Protein AF-A0A485CWB5-F1 (afdb_monomer_lite)

pLDDT: mean 87.33, std 16.22, range [43.12, 98.12]

Sequence (61 aa):
MRLGRKALQLLQPGDTILLDSSSTSWFMARQIPEMALTVITPSVAILQALDEPSLLTPDLV

InterPro domains:
  IPR014036 DeoR-like transcriptional repressor, C-terminal sensor domain [PF00455] (2-52)
  IPR037171 NagB/RpiA transferase-like [SSF100950] (3-54)

Radius of gyration: 11.6 Å; chains: 1; bounding box: 23×24×33 Å

Secondary structure (DSSP, 8-state):
-HHHHHHHTT--TT-EEE--SSHHHHHHHTT--SS--EEE-S-HHHHHHHHS-----S---

Foldseek 3Di:
DVVLVVVLVVDDAPEEDEQEPDPSSLVSLLVNDPGRYHYDYPDPSSVVSVVPDNPDDDDDD

Organism: Raoultella planticola (NCBI:txid575)

Structure (mmCIF, N/CA/C/O backbone):
data_AF-A0A485CWB5-F1
#
_entry.id   AF-A0A485CWB5-F1
#
loop_
_atom_site.group_PDB
_atom_site.id
_atom_site.type_symbol
_atom_site.label_atom_id
_atom_site.label_alt_id
_atom_site.label_comp_id
_atom_site.label_asym_id
_atom_site.label_entity_id
_atom_site.label_seq_id
_atom_site.pdbx_PDB_ins_code
_atom_site.Cartn_x
_atom_site.Cartn_y
_atom_site.Cartn_z
_atom_site.occupancy
_atom_site.B_iso_or_equiv
_atom_site.auth_seq_id
_atom_site.auth_comp_id
_atom_site.auth_asym_id
_atom_site.auth_atom_id
_atom_site.pdbx_PDB_model_num
ATOM 1 N N . MET A 1 1 ? 4.891 8.432 -2.720 1.00 68.19 1 MET A N 1
ATOM 2 C CA . MET A 1 1 ? 3.642 7.683 -2.423 1.00 68.19 1 MET A CA 1
ATOM 3 C C . MET A 1 1 ? 2.515 8.559 -1.852 1.00 68.19 1 MET A C 1
ATOM 5 O O . MET A 1 1 ? 1.904 8.197 -0.857 1.00 68.19 1 MET A O 1
ATOM 9 N N . ARG A 1 2 ? 2.197 9.719 -2.454 1.00 86.25 2 ARG A N 1
ATOM 10 C CA . ARG A 1 2 ? 1.121 10.600 -1.940 1.00 86.25 2 ARG A CA 1
ATOM 11 C C . ARG A 1 2 ? -0.274 10.135 -2.368 1.00 86.25 2 ARG A C 1
ATOM 13 O O . ARG A 1 2 ? -1.186 10.168 -1.554 1.00 86.25 2 ARG A O 1
ATOM 20 N N . LEU A 1 3 ? -0.420 9.710 -3.624 1.00 89.44 3 LEU A N 1
ATOM 21 C CA . LEU A 1 3 ? -1.705 9.281 -4.184 1.00 89.44 3 LEU A CA 1
ATOM 22 C C . LEU A 1 3 ? -2.185 7.964 -3.571 1.00 89.44 3 LEU A C 1
ATOM 24 O O . LEU A 1 3 ? -3.296 7.929 -3.062 1.00 89.44 3 LEU A O 1
ATOM 28 N N . GLY A 1 4 ? -1.326 6.939 -3.506 1.00 89.44 4 GLY A N 1
ATOM 29 C CA . GLY A 1 4 ? -1.696 5.649 -2.910 1.00 89.44 4 GLY A CA 1
ATOM 30 C C . GLY A 1 4 ? -2.181 5.765 -1.463 1.00 89.44 4 GLY A C 1
ATOM 31 O O . GLY A 1 4 ? -3.233 5.241 -1.127 1.00 89.44 4 GLY A O 1
ATOM 32 N N . ARG A 1 5 ? -1.504 6.563 -0.624 1.00 89.44 5 ARG A N 1
ATOM 33 C CA . ARG A 1 5 ? -1.963 6.812 0.755 1.00 89.44 5 ARG A CA 1
ATOM 34 C C . ARG A 1 5 ? -3.318 7.511 0.832 1.00 89.44 5 ARG A C 1
ATOM 36 O O . ARG A 1 5 ? -4.108 7.191 1.706 1.00 89.44 5 ARG A O 1
ATOM 43 N N . LYS A 1 6 ? -3.593 8.459 -0.068 1.00 93.69 6 LYS A N 1
ATOM 44 C CA . LYS A 1 6 ? -4.913 9.099 -0.139 1.00 93.69 6 LYS A CA 1
ATOM 45 C C . LYS A 1 6 ? -5.991 8.128 -0.616 1.00 93.69 6 LYS A C 1
ATOM 47 O O . LYS A 1 6 ? -7.100 8.194 -0.115 1.00 93.69 6 LYS A O 1
ATOM 52 N N . ALA A 1 7 ? -5.666 7.233 -1.548 1.00 93.81 7 ALA A N 1
ATOM 53 C CA . ALA A 1 7 ? -6.593 6.203 -2.007 1.00 93.81 7 ALA A CA 1
ATOM 54 C C . ALA A 1 7 ? -6.946 5.216 -0.883 1.00 93.81 7 ALA A C 1
ATOM 56 O O . ALA A 1 7 ? -8.113 4.885 -0.725 1.00 93.81 7 ALA A O 1
ATOM 57 N N . LEU A 1 8 ? -5.975 4.827 -0.047 1.00 93.50 8 LEU A N 1
ATOM 58 C CA . LEU A 1 8 ? -6.226 3.975 1.125 1.00 93.50 8 LEU A CA 1
ATOM 59 C C . LEU A 1 8 ? -7.233 4.591 2.111 1.00 93.50 8 LEU A C 1
ATOM 61 O O . LEU A 1 8 ? -7.998 3.863 2.727 1.00 93.50 8 LEU A O 1
ATOM 65 N N . GLN A 1 9 ? -7.275 5.923 2.233 1.00 93.69 9 GLN A N 1
ATOM 66 C CA . GLN A 1 9 ? -8.237 6.624 3.099 1.00 93.69 9 GLN A CA 1
ATOM 67 C C . GLN A 1 9 ? -9.686 6.559 2.591 1.00 93.69 9 GLN A C 1
ATOM 69 O O . GLN A 1 9 ? -10.592 6.967 3.312 1.00 93.69 9 GLN A O 1
ATOM 74 N N . LEU A 1 10 ? -9.905 6.103 1.354 1.00 95.12 10 LEU A N 1
ATOM 75 C CA . LEU A 1 10 ? -11.236 5.964 0.760 1.00 95.12 10 LEU A CA 1
ATOM 76 C C . LEU A 1 10 ? -11.826 4.561 0.948 1.00 95.12 10 LEU A C 1
ATOM 78 O O . LEU A 1 10 ? -13.004 4.385 0.658 1.00 95.12 10 LEU A O 1
ATOM 82 N N . LEU A 1 11 ? -11.026 3.588 1.400 1.00 95.56 11 LEU A N 1
ATOM 83 C CA . LEU A 1 11 ? -11.472 2.209 1.584 1.00 95.56 11 LEU A CA 1
ATOM 84 C C . LEU A 1 11 ? -12.509 2.107 2.703 1.00 95.56 11 LEU A C 1
ATOM 86 O O . LEU A 1 11 ? -12.346 2.692 3.777 1.00 95.56 11 LEU A O 1
ATOM 90 N N . GLN A 1 12 ? -13.539 1.305 2.461 1.00 96.88 12 GLN A N 1
ATOM 91 C CA . GLN A 1 12 ? -14.540 0.924 3.445 1.00 96.88 12 GLN A CA 1
ATOM 92 C C . GLN A 1 12 ? -14.553 -0.600 3.638 1.00 96.88 12 GLN A C 1
ATOM 94 O O . GLN A 1 12 ? -14.280 -1.353 2.700 1.00 96.88 12 GLN A O 1
ATOM 99 N N . PRO A 1 13 ? -14.880 -1.092 4.848 1.00 96.94 13 PRO A N 1
ATOM 100 C CA . PRO A 1 13 ? -15.074 -2.520 5.058 1.00 96.94 13 PRO A CA 1
ATOM 101 C C . PRO A 1 13 ? -16.149 -3.083 4.118 1.00 96.94 13 PRO A C 1
ATOM 103 O O . PRO A 1 13 ? -17.252 -2.547 4.032 1.00 96.94 13 PRO A O 1
ATOM 106 N N . GLY A 1 14 ? -15.834 -4.191 3.453 1.00 97.31 14 GLY A N 1
ATOM 107 C CA . GLY A 1 14 ? -16.682 -4.856 2.465 1.00 97.31 14 GLY A CA 1
ATOM 108 C C . GLY A 1 14 ? -16.379 -4.479 1.014 1.00 97.31 14 GLY A C 1
ATOM 109 O O . GLY A 1 14 ? -16.923 -5.115 0.110 1.00 97.31 14 GLY A O 1
ATOM 110 N N . ASP A 1 15 ? -15.503 -3.501 0.770 1.00 97.81 15 ASP A N 1
ATOM 111 C CA . ASP A 1 15 ? -15.147 -3.089 -0.586 1.00 97.81 15 ASP A CA 1
ATOM 112 C C . ASP A 1 15 ? -14.472 -4.211 -1.391 1.00 97.81 15 ASP A C 1
ATOM 114 O O . ASP A 1 15 ? -13.831 -5.127 -0.865 1.00 97.81 15 ASP A O 1
ATOM 118 N N . THR A 1 16 ? -14.590 -4.103 -2.716 1.00 97.88 16 THR A N 1
ATOM 119 C CA . THR A 1 16 ? -13.803 -4.889 -3.670 1.00 97.88 16 THR A CA 1
ATOM 120 C C . THR A 1 16 ? -12.905 -3.960 -4.471 1.00 97.88 16 THR A C 1
ATOM 122 O O . THR A 1 16 ? -13.396 -3.052 -5.143 1.00 97.88 16 THR A O 1
ATOM 125 N N . ILE A 1 17 ? -11.594 -4.19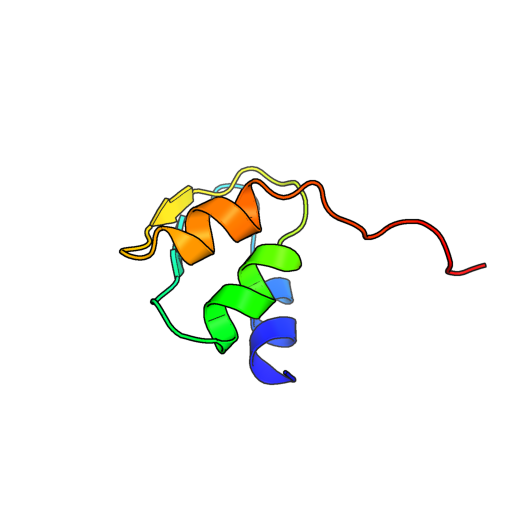8 -4.429 1.00 96.62 17 ILE A N 1
ATOM 126 C CA . ILE A 1 17 ? -10.601 -3.380 -5.131 1.00 96.62 17 ILE A CA 1
ATOM 127 C C . ILE A 1 17 ? -9.739 -4.213 -6.080 1.00 96.62 17 ILE A C 1
ATOM 129 O O . ILE A 1 17 ? -9.495 -5.399 -5.858 1.00 96.62 17 ILE A O 1
ATOM 133 N N . LEU A 1 18 ? -9.245 -3.564 -7.135 1.00 97.50 18 LEU A N 1
ATOM 134 C CA . LEU A 1 18 ? -8.265 -4.127 -8.060 1.00 97.50 18 LEU A CA 1
ATOM 135 C C . LEU A 1 18 ? -6.886 -3.540 -7.752 1.00 97.50 18 LEU A C 1
ATOM 137 O O . LEU A 1 18 ? -6.702 -2.325 -7.830 1.00 97.50 18 LEU A O 1
ATOM 141 N N . LEU A 1 19 ? -5.919 -4.403 -7.450 1.00 97.31 19 LEU A N 1
ATOM 142 C CA . LEU A 1 19 ? -4.509 -4.035 -7.343 1.00 97.31 19 LEU A CA 1
ATOM 143 C C . LEU A 1 19 ? -3.744 -4.614 -8.533 1.00 97.31 19 LEU A C 1
ATOM 145 O O . LEU A 1 19 ? -3.689 -5.830 -8.725 1.00 97.31 19 LEU A O 1
ATOM 149 N N . ASP A 1 20 ? -3.152 -3.737 -9.338 1.00 96.25 20 ASP A N 1
ATOM 150 C CA . ASP A 1 20 ? -2.311 -4.136 -10.467 1.00 96.25 20 ASP A CA 1
ATOM 151 C C . ASP A 1 20 ? -0.920 -4.627 -10.013 1.00 96.25 20 ASP A C 1
ATOM 153 O O . ASP A 1 20 ? -0.584 -4.638 -8.828 1.00 96.25 20 ASP A O 1
ATOM 157 N N . SER A 1 21 ? -0.076 -5.025 -10.968 1.00 97.19 21 SER A N 1
ATOM 158 C CA . SER A 1 21 ? 1.302 -5.467 -10.703 1.00 97.19 21 SER A CA 1
ATOM 159 C C . SER A 1 21 ? 2.301 -4.308 -10.540 1.00 97.19 21 SER A C 1
ATOM 161 O O . SER A 1 21 ? 3.504 -4.510 -10.712 1.00 97.19 21 SER A O 1
ATOM 163 N N . SER A 1 22 ? 1.840 -3.081 -10.266 1.00 96.12 22 SER A N 1
ATOM 164 C CA . SER A 1 22 ? 2.727 -1.925 -10.120 1.00 96.12 22 SER A CA 1
ATOM 165 C C . SER A 1 22 ? 3.373 -1.857 -8.735 1.00 96.12 22 SER A C 1
ATOM 167 O O . SER A 1 22 ? 2.841 -2.334 -7.730 1.00 96.12 22 SER A O 1
ATOM 169 N N . SER A 1 23 ? 4.505 -1.156 -8.650 1.00 95.06 23 SER A N 1
ATOM 170 C CA . SER A 1 23 ? 5.144 -0.845 -7.366 1.00 95.06 23 SER A CA 1
ATOM 171 C C . SER A 1 23 ? 4.270 0.033 -6.462 1.00 95.06 23 SER A C 1
ATOM 173 O O . SER A 1 23 ? 4.422 0.004 -5.241 1.00 95.06 23 SER A O 1
ATOM 175 N N . THR A 1 24 ? 3.329 0.797 -7.036 1.00 95.19 24 THR A N 1
ATOM 176 C CA . THR A 1 24 ? 2.400 1.614 -6.247 1.00 95.19 24 THR A CA 1
ATOM 177 C C . THR A 1 24 ? 1.369 0.752 -5.536 1.00 95.19 24 THR A C 1
ATOM 179 O O . THR A 1 24 ? 1.191 0.917 -4.328 1.00 95.19 24 THR A O 1
ATOM 182 N N . SER A 1 25 ? 0.760 -0.195 -6.249 1.00 95.88 25 SER A N 1
ATOM 183 C CA . SER A 1 25 ? -0.164 -1.173 -5.669 1.00 95.88 25 SER A CA 1
ATOM 184 C C . SER A 1 25 ? 0.524 -2.058 -4.635 1.00 95.88 25 SER A C 1
ATOM 186 O O . SER A 1 25 ? -0.036 -2.294 -3.571 1.00 95.88 25 SER A O 1
ATOM 188 N N . TRP A 1 26 ? 1.776 -2.458 -4.882 1.00 95.12 26 TRP A N 1
ATOM 189 C CA . TRP A 1 26 ? 2.562 -3.231 -3.914 1.00 95.12 26 TRP A CA 1
ATOM 190 C C . TRP A 1 26 ? 2.813 -2.470 -2.615 1.00 95.12 26 TRP A C 1
ATOM 192 O O . TRP A 1 26 ? 2.623 -3.003 -1.526 1.00 95.12 26 TRP A O 1
ATOM 202 N N . PHE A 1 27 ? 3.175 -1.189 -2.709 1.00 93.38 27 PHE A N 1
ATOM 203 C CA . PHE A 1 27 ? 3.340 -0.358 -1.519 1.00 93.38 27 PHE A CA 1
ATOM 204 C C . PHE A 1 27 ? 2.015 -0.162 -0.776 1.00 93.38 27 PHE A C 1
ATOM 206 O O . PHE A 1 27 ? 2.009 -0.163 0.452 1.00 93.38 27 PHE A O 1
ATOM 213 N N . MET A 1 28 ? 0.905 0.011 -1.504 1.00 94.44 28 MET A N 1
ATOM 214 C CA . MET A 1 28 ? -0.425 0.128 -0.906 1.00 94.44 28 MET A CA 1
ATOM 215 C C . MET A 1 28 ? -0.831 -1.146 -0.168 1.00 94.44 28 MET A C 1
ATOM 217 O O . MET A 1 28 ? -1.273 -1.025 0.965 1.00 94.44 28 MET A O 1
ATOM 221 N 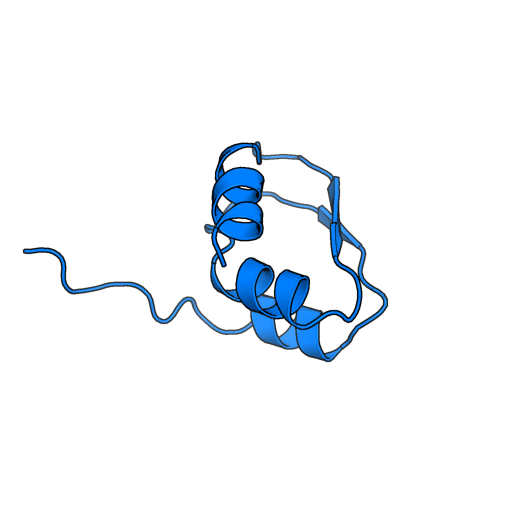N . ALA A 1 29 ? -0.625 -2.329 -0.758 1.00 95.06 29 ALA A N 1
ATOM 222 C CA . ALA A 1 29 ? -0.956 -3.623 -0.156 1.00 95.06 29 ALA A CA 1
ATOM 223 C C . ALA A 1 29 ? -0.376 -3.777 1.259 1.00 95.06 29 ALA A C 1
ATOM 225 O O . ALA A 1 29 ? -1.105 -4.095 2.188 1.00 95.06 29 ALA A O 1
ATOM 226 N N . ARG A 1 30 ? 0.894 -3.399 1.449 1.00 92.38 30 ARG A N 1
ATOM 227 C CA . ARG A 1 30 ? 1.591 -3.433 2.753 1.00 92.38 30 ARG A CA 1
ATOM 228 C C . ARG A 1 30 ? 1.058 -2.453 3.807 1.00 92.38 30 ARG A C 1
ATOM 230 O O . ARG A 1 30 ? 1.544 -2.437 4.933 1.00 92.38 30 ARG A O 1
ATOM 237 N N . GLN A 1 31 ? 0.175 -1.541 3.411 1.00 91.81 31 GLN A N 1
ATOM 238 C CA . GLN A 1 31 ? -0.392 -0.479 4.247 1.00 91.81 31 GLN A CA 1
ATOM 239 C C . GLN A 1 31 ? -1.914 -0.566 4.349 1.00 91.81 31 GLN A C 1
ATOM 241 O O . GLN A 1 31 ? -2.513 0.305 4.983 1.00 91.81 31 GLN A O 1
ATOM 246 N N . ILE A 1 32 ? -2.546 -1.558 3.712 1.00 92.38 32 ILE A N 1
ATOM 247 C CA . ILE A 1 32 ? -3.975 -1.790 3.892 1.00 92.38 32 ILE A CA 1
ATOM 248 C C . ILE A 1 32 ? -4.183 -2.191 5.360 1.00 92.38 32 ILE A C 1
ATOM 250 O O . ILE A 1 32 ? -3.498 -3.093 5.839 1.00 92.38 3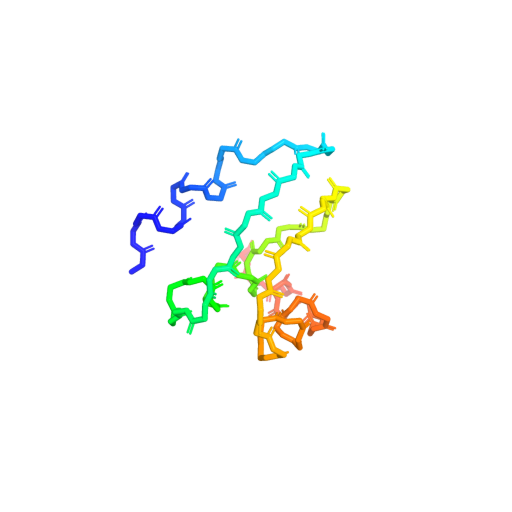2 ILE A O 1
ATOM 254 N N . PRO A 1 33 ? -5.059 -1.493 6.101 1.00 87.69 33 PRO A N 1
ATOM 255 C CA . PRO A 1 33 ? -5.367 -1.865 7.475 1.00 87.69 33 PRO A CA 1
ATOM 256 C C . PRO A 1 33 ? -6.087 -3.216 7.519 1.00 87.69 33 PRO A C 1
ATOM 258 O O . 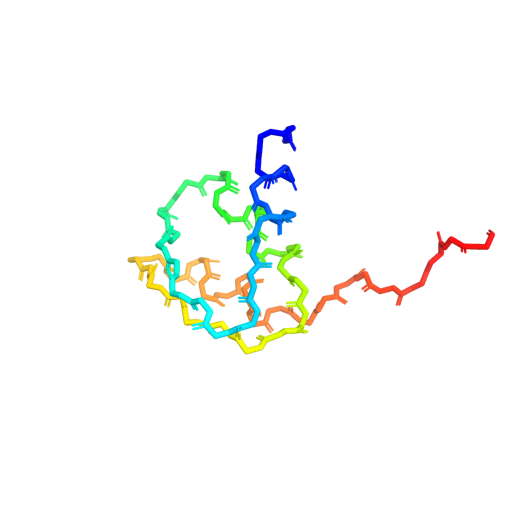PRO A 1 33 ? -6.760 -3.590 6.562 1.00 87.69 33 PRO A O 1
ATOM 261 N N . GLU A 1 34 ? -6.012 -3.904 8.655 1.00 89.38 34 GLU A N 1
ATOM 262 C CA . GLU A 1 34 ? -6.801 -5.113 8.895 1.00 89.38 34 GLU A CA 1
ATOM 263 C C . GLU A 1 34 ? -8.303 -4.778 8.814 1.00 89.38 34 GLU A C 1
ATOM 265 O O . GLU A 1 34 ? -8.858 -4.103 9.687 1.00 89.38 34 GLU A O 1
ATOM 270 N N . MET A 1 35 ? -8.964 -5.196 7.734 1.00 92.00 35 MET A N 1
ATOM 271 C CA . MET A 1 35 ? -10.398 -5.003 7.512 1.00 92.00 35 MET A CA 1
ATOM 272 C C . MET A 1 35 ? -10.946 -6.025 6.518 1.00 92.00 35 MET A C 1
ATOM 274 O O . MET A 1 35 ? -10.213 -6.569 5.696 1.00 92.00 35 MET A O 1
ATOM 278 N N . ALA A 1 36 ? -12.262 -6.251 6.556 1.00 95.69 36 ALA A N 1
ATOM 279 C CA . ALA A 1 36 ? -12.932 -7.051 5.538 1.00 95.69 36 ALA A CA 1
ATOM 280 C C . ALA A 1 36 ? -12.787 -6.360 4.172 1.00 95.69 36 ALA A C 1
ATOM 282 O O . ALA A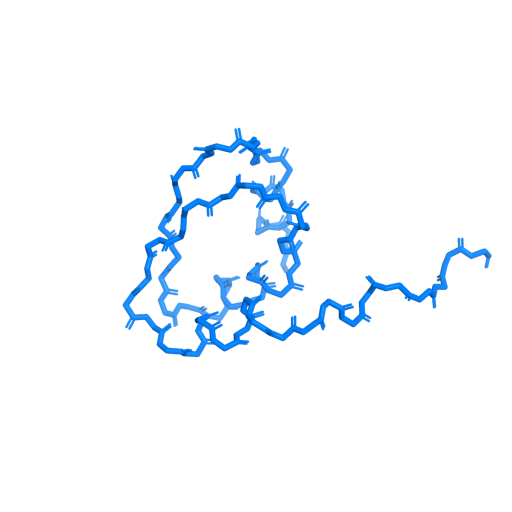 1 36 ? -13.360 -5.294 3.963 1.00 95.69 36 ALA A O 1
ATOM 283 N N . LEU A 1 37 ? -12.021 -6.949 3.258 1.00 95.75 37 LEU A N 1
ATOM 284 C CA . LEU A 1 37 ? -11.759 -6.399 1.931 1.00 95.75 37 LEU A CA 1
ATOM 285 C C . LEU A 1 37 ? -11.585 -7.545 0.932 1.00 95.75 37 LEU A C 1
ATOM 287 O O . LEU A 1 37 ? -10.924 -8.537 1.231 1.00 95.75 37 LEU A O 1
ATOM 291 N N . THR A 1 38 ? -12.142 -7.398 -0.269 1.00 97.31 38 THR A N 1
ATOM 292 C CA . THR A 1 38 ? -11.870 -8.318 -1.382 1.00 97.31 38 THR A CA 1
ATOM 293 C C . THR A 1 38 ? -10.854 -7.683 -2.324 1.00 97.31 38 THR A C 1
ATOM 295 O O . THR A 1 38 ? -11.103 -6.618 -2.889 1.00 97.31 38 THR A O 1
ATOM 298 N N . VAL A 1 39 ? -9.709 -8.337 -2.527 1.00 96.88 39 VAL A N 1
ATOM 299 C CA . VAL A 1 39 ? -8.676 -7.865 -3.459 1.00 96.88 39 VAL A CA 1
ATOM 300 C C . VAL A 1 39 ? -8.610 -8.781 -4.672 1.00 96.88 39 VAL A C 1
ATOM 302 O O . VAL A 1 39 ? -8.371 -9.980 -4.553 1.00 96.88 39 VAL A O 1
ATOM 305 N N . ILE A 1 40 ? -8.768 -8.196 -5.857 1.00 98.12 40 ILE A N 1
ATOM 306 C CA . ILE A 1 40 ? -8.490 -8.854 -7.133 1.00 98.12 40 ILE A CA 1
ATOM 307 C C . ILE A 1 40 ? -7.106 -8.391 -7.582 1.00 98.12 40 ILE A C 1
ATOM 309 O O . ILE A 1 40 ? -6.835 -7.193 -7.636 1.00 98.12 40 ILE A O 1
ATOM 313 N N . THR A 1 41 ? -6.209 -9.321 -7.900 1.00 97.56 41 THR A N 1
ATOM 314 C CA . THR A 1 41 ? -4.880 -8.981 -8.416 1.00 97.56 41 THR A CA 1
ATOM 315 C C . THR A 1 41 ? -4.335 -10.088 -9.318 1.00 97.56 41 THR A C 1
ATOM 317 O O . THR A 1 41 ? -4.505 -11.266 -9.003 1.00 97.56 41 THR A O 1
ATOM 320 N N . PRO A 1 42 ? -3.659 -9.751 -10.433 1.00 97.06 42 PRO A N 1
ATOM 321 C CA . PRO A 1 42 ? -2.925 -10.730 -11.230 1.00 97.06 42 PRO A CA 1
ATOM 322 C C . PRO A 1 42 ? -1.519 -11.024 -10.668 1.00 97.06 42 PRO A C 1
ATOM 324 O O . PRO A 1 42 ? -0.762 -11.766 -11.289 1.00 97.06 42 PRO A O 1
ATOM 327 N N . SER A 1 43 ? -1.124 -10.417 -9.541 1.00 97.62 43 SER A N 1
ATOM 328 C CA . SER A 1 43 ? 0.254 -10.441 -9.045 1.00 97.62 43 SER A CA 1
ATOM 329 C C . SER A 1 43 ? 0.411 -11.255 -7.764 1.00 97.62 43 SER A C 1
ATOM 331 O O . SER A 1 43 ? -0.099 -10.888 -6.705 1.00 97.62 43 SER A O 1
ATOM 333 N N . VAL A 1 44 ? 1.229 -12.307 -7.827 1.00 96.50 44 VAL A N 1
ATOM 334 C CA . VAL A 1 44 ? 1.619 -13.092 -6.643 1.00 96.50 44 VAL A CA 1
ATOM 335 C C . VAL A 1 44 ? 2.382 -12.236 -5.626 1.00 96.50 44 VAL A C 1
ATOM 337 O O . VAL A 1 44 ? 2.185 -12.396 -4.428 1.00 96.50 44 VAL A O 1
ATOM 340 N N . ALA A 1 45 ? 3.191 -11.274 -6.081 1.00 95.75 45 ALA A N 1
ATOM 341 C CA . ALA A 1 45 ? 3.928 -10.384 -5.184 1.00 95.75 45 ALA A CA 1
ATOM 342 C C . ALA A 1 45 ? 3.001 -9.469 -4.363 1.00 95.75 45 ALA A C 1
ATOM 344 O O . ALA A 1 45 ? 3.349 -9.085 -3.250 1.00 95.75 45 ALA A O 1
ATOM 345 N N . ILE A 1 46 ? 1.825 -9.119 -4.903 1.00 97.00 46 ILE A N 1
ATOM 346 C CA . ILE A 1 46 ? 0.798 -8.379 -4.158 1.00 97.00 46 ILE A CA 1
ATOM 347 C C . ILE A 1 46 ? 0.154 -9.284 -3.111 1.00 97.00 46 ILE A C 1
ATOM 349 O O . ILE A 1 46 ? 0.019 -8.860 -1.971 1.00 97.00 46 ILE A O 1
ATOM 353 N N . LEU A 1 47 ? -0.186 -10.528 -3.467 1.00 94.50 47 LEU A N 1
ATOM 354 C CA . LEU A 1 47 ? -0.726 -11.501 -2.508 1.00 94.50 47 LEU A CA 1
ATOM 355 C C . LEU A 1 47 ? 0.226 -11.707 -1.324 1.00 94.50 47 LEU A C 1
ATOM 357 O O . LEU A 1 47 ? -0.199 -11.627 -0.180 1.00 94.50 47 LEU A O 1
ATOM 361 N N . GLN A 1 48 ? 1.520 -11.879 -1.597 1.00 94.62 48 GLN A N 1
ATOM 362 C CA . GLN A 1 48 ? 2.544 -11.995 -0.555 1.00 94.62 48 GLN A CA 1
ATOM 363 C C . GLN A 1 48 ? 2.624 -10.742 0.322 1.00 94.62 48 GLN A C 1
ATOM 365 O O . GLN A 1 48 ? 2.750 -10.849 1.532 1.00 94.62 48 GLN A O 1
ATOM 370 N N . ALA A 1 49 ? 2.520 -9.552 -0.273 1.00 94.25 49 ALA A N 1
ATOM 371 C CA . ALA A 1 49 ? 2.548 -8.295 0.468 1.00 94.25 49 ALA A CA 1
ATOM 372 C C . ALA A 1 49 ? 1.314 -8.068 1.359 1.00 94.25 49 ALA A C 1
ATOM 374 O O . ALA A 1 49 ? 1.421 -7.321 2.326 1.00 94.25 49 ALA A O 1
ATOM 375 N N . LEU A 1 50 ? 0.165 -8.663 1.016 1.00 93.00 50 LEU A N 1
ATOM 376 C CA . LEU A 1 50 ? -1.054 -8.647 1.837 1.00 93.00 50 LEU A CA 1
ATOM 377 C C . LEU A 1 50 ? -0.986 -9.656 2.990 1.00 93.00 50 LEU A C 1
ATOM 379 O O . LEU A 1 50 ? -1.571 -9.411 4.036 1.00 93.00 50 LEU A O 1
ATOM 383 N N . ASP A 1 51 ? -0.300 -10.779 2.776 1.00 86.62 51 ASP A N 1
ATOM 384 C CA . ASP A 1 51 ? -0.135 -11.855 3.762 1.00 86.62 51 ASP A CA 1
ATOM 3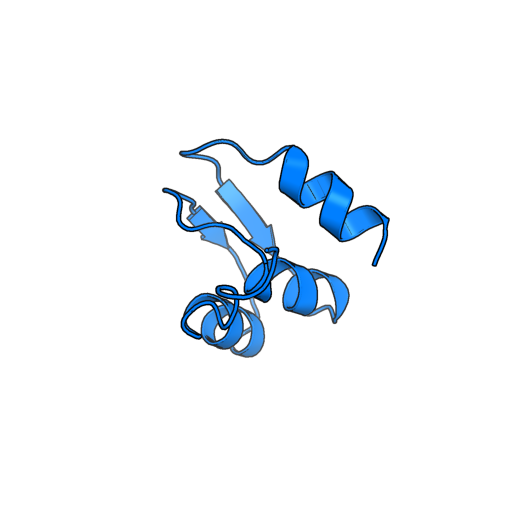85 C C . ASP A 1 51 ? 1.048 -11.602 4.719 1.00 86.62 51 ASP A C 1
ATOM 387 O O . ASP A 1 51 ? 1.176 -12.252 5.755 1.00 86.62 51 ASP A O 1
ATOM 391 N N . GLU A 1 52 ? 1.926 -10.640 4.402 1.00 79.25 52 GLU A N 1
ATOM 392 C CA . GLU A 1 52 ? 2.945 -10.176 5.343 1.00 79.25 52 GLU A CA 1
ATOM 393 C C . GLU A 1 52 ? 2.254 -9.559 6.573 1.00 79.25 52 GLU A C 1
ATOM 395 O O . GLU A 1 52 ? 1.521 -8.576 6.428 1.00 79.25 52 GLU A O 1
ATOM 400 N N . PRO A 1 53 ? 2.518 -10.065 7.796 1.00 61.78 53 PRO A N 1
ATOM 401 C CA . PRO A 1 53 ? 2.020 -9.444 9.014 1.00 61.78 53 PRO A CA 1
ATOM 402 C C . PRO A 1 53 ? 2.418 -7.973 9.013 1.00 61.78 53 PRO A C 1
ATOM 404 O O . PRO A 1 53 ? 3.591 -7.652 8.796 1.00 61.78 53 PRO A O 1
ATOM 407 N N . SER A 1 54 ? 1.461 -7.072 9.236 1.00 56.88 54 SER A N 1
ATOM 408 C CA . SER A 1 54 ? 1.728 -5.638 9.229 1.00 56.88 54 SER A CA 1
ATOM 409 C C . SER A 1 54 ? 2.854 -5.315 10.220 1.00 56.88 54 SER A C 1
ATOM 411 O O . SER A 1 54 ? 2.642 -5.296 11.431 1.00 56.88 54 SER A O 1
ATOM 413 N N . LEU A 1 55 ? 4.057 -5.019 9.717 1.00 51.91 55 LEU A N 1
ATOM 414 C CA . LEU A 1 55 ? 5.227 -4.579 10.500 1.00 51.91 55 LEU A CA 1
ATOM 415 C C . LEU A 1 55 ? 5.066 -3.143 11.061 1.00 51.91 55 LEU A C 1
ATOM 417 O O . LEU A 1 55 ? 6.041 -2.444 11.318 1.00 51.91 55 LEU A O 1
ATOM 421 N N . LEU A 1 56 ? 3.827 -2.685 11.223 1.00 53.19 56 LEU A N 1
ATOM 422 C CA . LEU A 1 56 ? 3.414 -1.412 11.804 1.00 53.19 56 LEU A CA 1
ATOM 423 C C . LEU A 1 56 ? 2.377 -1.788 12.867 1.00 53.19 56 LEU A C 1
ATOM 425 O O . LEU A 1 56 ? 1.228 -2.037 12.528 1.00 53.19 56 LEU A O 1
ATOM 429 N N . THR A 1 57 ? 2.758 -2.056 14.114 1.00 45.22 57 THR A N 1
ATOM 430 C CA . THR A 1 57 ? 3.102 -1.079 15.172 1.00 45.22 57 THR A CA 1
ATOM 431 C C . THR A 1 57 ? 3.999 -1.749 16.233 1.00 45.22 57 THR A C 1
ATOM 433 O O . THR A 1 57 ? 3.754 -2.928 16.495 1.00 45.22 57 THR A O 1
ATOM 436 N N . PRO A 1 58 ? 4.977 -1.076 16.887 1.00 45.19 58 PRO A N 1
ATOM 437 C CA . PRO A 1 58 ? 4.786 0.193 17.613 1.00 45.19 58 PRO A CA 1
ATOM 438 C C . PRO A 1 58 ? 5.925 1.222 17.427 1.00 45.19 58 PRO A C 1
ATOM 440 O O . PRO A 1 58 ? 7.076 0.830 17.346 1.00 45.19 58 PRO A O 1
ATOM 443 N N . ASP A 1 59 ? 5.589 2.518 17.330 1.00 48.69 59 ASP A N 1
ATOM 444 C CA . ASP A 1 59 ? 6.382 3.675 17.825 1.00 48.69 59 ASP A CA 1
ATOM 445 C C . ASP A 1 59 ? 5.809 5.005 17.290 1.00 48.69 59 ASP A C 1
ATOM 447 O O . ASP A 1 59 ? 6.373 5.690 16.437 1.00 48.69 59 ASP A O 1
ATOM 451 N N . LEU A 1 60 ? 4.641 5.374 17.820 1.00 47.66 60 LEU A N 1
ATOM 452 C CA . LEU A 1 60 ? 4.236 6.773 17.982 1.00 47.66 60 LEU A CA 1
ATOM 453 C C . LEU A 1 60 ? 3.767 6.945 19.434 1.00 47.66 60 LEU A C 1
ATOM 455 O O . LEU A 1 60 ? 2.569 6.981 19.717 1.00 47.66 60 LEU A O 1
ATOM 459 N N . VAL A 1 61 ? 4.749 6.979 20.338 1.00 43.12 61 VAL A N 1
ATOM 460 C CA . VAL A 1 61 ? 4.738 7.738 21.598 1.00 43.12 61 VAL A CA 1
ATOM 461 C C . VAL A 1 61 ? 5.869 8.750 21.487 1.00 43.12 61 VAL A C 1
ATOM 463 O O . VAL A 1 61 ? 6.963 8.332 21.048 1.00 43.12 61 VAL A O 1
#